Protein AF-A0A060CE77-F1 (afdb_monomer_lite)

pLDDT: mean 77.73, std 11.64, range [38.22, 91.81]

Structure (mmCIF, N/CA/C/O backbone):
data_AF-A0A060CE77-F1
#
_entry.id   AF-A0A060CE77-F1
#
loop_
_atom_site.group_PDB
_atom_site.id
_atom_site.type_symbol
_atom_site.label_atom_id
_atom_site.label_alt_id
_atom_site.label_comp_id
_atom_site.label_asym_id
_atom_site.label_entity_id
_atom_site.label_seq_id
_atom_site.pdbx_PDB_ins_code
_atom_site.Cartn_x
_atom_site.Cartn_y
_atom_site.Cartn_z
_atom_site.occupancy
_atom_site.B_iso_or_equiv
_atom_site.auth_seq_id
_atom_site.auth_comp_id
_atom_site.auth_asym_id
_atom_site.auth_atom_id
_atom_site.pdbx_PDB_model_num
ATOM 1 N N . MET A 1 1 ? 3.633 11.005 -16.919 1.00 38.22 1 MET A N 1
ATOM 2 C CA . MET A 1 1 ? 2.401 10.719 -16.149 1.00 38.22 1 MET A CA 1
ATOM 3 C C . MET A 1 1 ? 2.821 10.516 -14.702 1.00 38.22 1 MET A C 1
ATOM 5 O O . MET A 1 1 ? 3.851 9.899 -14.487 1.00 38.22 1 MET A O 1
ATOM 9 N N . SER A 1 2 ? 2.144 11.118 -13.724 1.00 45.53 2 SER A N 1
ATOM 10 C CA . SER A 1 2 ? 2.529 10.958 -12.313 1.00 45.53 2 SER A CA 1
ATOM 11 C C . SER A 1 2 ? 2.105 9.565 -11.847 1.00 45.53 2 SER A C 1
ATOM 13 O O . SER A 1 2 ? 0.919 9.248 -11.853 1.00 45.53 2 SER A O 1
ATOM 15 N N . HIS A 1 3 ? 3.081 8.726 -11.521 1.00 50.91 3 HIS A N 1
ATOM 16 C CA . HIS A 1 3 ? 2.869 7.372 -11.021 1.00 50.91 3 HIS A CA 1
ATOM 17 C C . HIS A 1 3 ? 2.593 7.405 -9.508 1.00 50.91 3 HIS A C 1
ATOM 19 O O . HIS A 1 3 ? 3.126 8.261 -8.798 1.00 50.91 3 HIS A O 1
ATOM 25 N N . THR A 1 4 ? 1.749 6.499 -9.003 1.00 58.28 4 THR A N 1
ATOM 26 C CA . THR A 1 4 ? 1.329 6.483 -7.587 1.00 58.28 4 THR A CA 1
ATOM 27 C C . THR A 1 4 ? 2.489 6.211 -6.634 1.00 58.28 4 THR A C 1
ATOM 29 O O . THR A 1 4 ? 2.518 6.783 -5.549 1.00 58.28 4 THR A O 1
ATOM 32 N N . SER A 1 5 ? 3.473 5.421 -7.064 1.00 56.69 5 SER A N 1
ATOM 33 C CA . SER A 1 5 ? 4.681 5.072 -6.308 1.00 56.69 5 SER A CA 1
ATOM 34 C C . SER A 1 5 ? 5.549 6.300 -6.008 1.00 56.69 5 SER A C 1
ATOM 36 O O . SER A 1 5 ? 6.031 6.460 -4.895 1.00 56.69 5 SER A O 1
ATOM 38 N N . ASN A 1 6 ? 5.691 7.206 -6.981 1.00 57.97 6 ASN A N 1
ATOM 39 C CA . ASN A 1 6 ? 6.481 8.436 -6.850 1.00 57.97 6 ASN A CA 1
ATOM 40 C C . ASN A 1 6 ? 5.697 9.626 -6.269 1.00 57.97 6 ASN A C 1
ATOM 42 O O . ASN A 1 6 ? 6.286 10.630 -5.870 1.00 57.97 6 ASN A O 1
ATOM 46 N N . ALA A 1 7 ? 4.364 9.555 -6.262 1.00 60.25 7 ALA A N 1
ATOM 47 C CA . ALA A 1 7 ? 3.501 10.618 -5.746 1.00 60.25 7 ALA A CA 1
ATOM 48 C C . ALA A 1 7 ? 3.152 10.451 -4.258 1.00 60.25 7 ALA A C 1
ATOM 50 O O . ALA A 1 7 ? 2.667 11.412 -3.649 1.00 60.25 7 ALA A O 1
ATOM 51 N N . ASN A 1 8 ? 3.369 9.258 -3.692 1.00 63.56 8 ASN A N 1
ATOM 52 C CA . ASN A 1 8 ? 3.079 8.963 -2.295 1.00 63.56 8 ASN A CA 1
ATOM 53 C C . ASN A 1 8 ? 4.327 9.193 -1.434 1.00 63.56 8 ASN A C 1
ATOM 55 O O . ASN A 1 8 ? 5.397 8.651 -1.696 1.00 63.56 8 ASN A O 1
ATOM 59 N N . THR A 1 9 ? 4.195 10.018 -0.403 1.00 72.25 9 THR A N 1
ATOM 60 C CA . THR A 1 9 ? 5.242 10.258 0.594 1.00 72.25 9 THR A CA 1
ATOM 61 C C . THR A 1 9 ? 4.850 9.558 1.889 1.00 72.25 9 THR A C 1
ATOM 63 O O . THR A 1 9 ? 3.668 9.365 2.164 1.00 72.25 9 THR A O 1
ATOM 66 N N . ILE A 1 10 ? 5.829 9.224 2.735 1.00 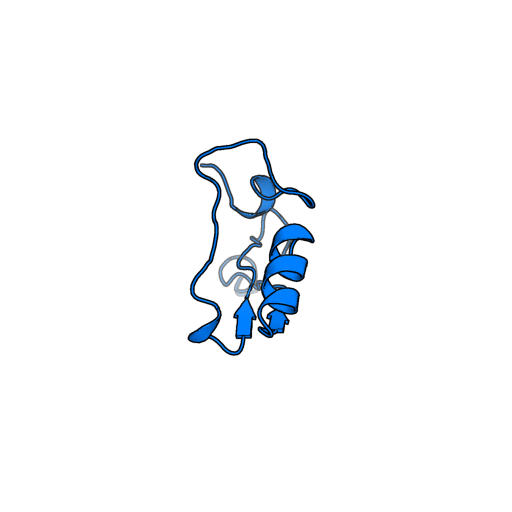71.12 10 ILE A N 1
ATOM 67 C CA . ILE A 1 10 ? 5.582 8.503 3.998 1.00 71.12 10 ILE A CA 1
ATOM 68 C C . ILE A 1 10 ? 4.521 9.211 4.868 1.00 71.12 10 ILE A C 1
ATOM 70 O O . ILE A 1 10 ? 3.710 8.545 5.508 1.00 71.12 10 ILE A O 1
ATOM 74 N N . ILE A 1 11 ? 4.519 10.549 4.891 1.00 76.81 11 ILE A N 1
ATOM 75 C CA . ILE A 1 11 ? 3.673 11.376 5.775 1.00 76.81 11 ILE A CA 1
ATOM 76 C C . ILE A 1 11 ? 2.530 12.074 5.002 1.00 76.81 11 ILE A C 1
ATOM 78 O O . ILE A 1 11 ? 1.639 12.666 5.601 1.00 76.81 11 ILE A O 1
ATOM 82 N N . GLY A 1 12 ? 2.482 11.952 3.675 1.00 71.62 12 GLY A N 1
ATOM 83 C CA . GLY A 1 12 ? 1.583 12.737 2.825 1.00 71.62 12 GLY A CA 1
ATOM 84 C C . GLY A 1 12 ? 2.206 14.053 2.346 1.00 71.62 12 GLY A C 1
ATOM 85 O O . GLY A 1 12 ? 3.346 14.393 2.676 1.00 71.62 12 GLY A O 1
ATOM 86 N N . ASN A 1 13 ? 1.483 14.751 1.476 1.00 72.88 13 ASN A N 1
ATOM 87 C CA . ASN A 1 13 ? 1.907 15.999 0.849 1.00 72.88 13 ASN A CA 1
ATOM 88 C C . ASN A 1 13 ? 0.917 17.123 1.184 1.00 72.88 13 ASN A C 1
ATOM 90 O O . ASN A 1 13 ? -0.260 16.857 1.424 1.00 72.88 13 ASN A O 1
ATOM 94 N N . ASP A 1 14 ? 1.374 18.377 1.140 1.00 78.12 14 ASP A N 1
ATOM 95 C CA . ASP A 1 14 ? 0.527 19.569 1.322 1.00 78.12 14 ASP A CA 1
ATOM 96 C C . ASP A 1 14 ? -0.310 19.856 0.064 1.00 78.12 14 ASP A C 1
ATOM 98 O O . ASP A 1 14 ? -0.284 20.941 -0.518 1.00 78.12 14 ASP A O 1
ATOM 102 N N . ARG A 1 15 ? -1.034 18.844 -0.423 1.00 73.44 15 ARG A N 1
ATOM 103 C CA . ARG A 1 15 ? -1.959 18.973 -1.549 1.00 73.44 15 ARG A CA 1
ATOM 104 C C . ARG A 1 15 ? -3.384 18.811 -1.056 1.00 73.44 15 ARG A C 1
ATOM 106 O O . ARG A 1 15 ? -3.751 17.770 -0.520 1.00 73.44 15 ARG A O 1
ATOM 113 N N . THR A 1 1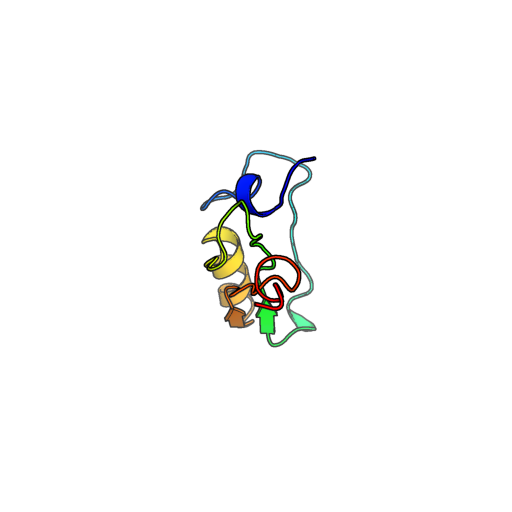6 ? -4.214 19.809 -1.348 1.00 72.31 16 THR A N 1
ATOM 114 C CA . THR A 1 16 ? -5.654 19.799 -1.044 1.00 72.31 16 THR A CA 1
ATOM 115 C C . THR A 1 16 ? -6.375 18.600 -1.671 1.00 72.31 16 THR A C 1
ATOM 117 O O . THR A 1 16 ? -7.311 18.066 -1.087 1.00 72.31 16 THR A O 1
ATOM 120 N N . TYR A 1 17 ? -5.908 18.134 -2.835 1.00 72.12 17 TYR A N 1
ATOM 121 C CA . TYR A 1 17 ? -6.472 16.995 -3.565 1.00 72.12 17 TYR A CA 1
ATOM 122 C C . TYR A 1 17 ? -5.576 15.755 -3.477 1.00 72.12 17 TYR A C 1
ATOM 124 O O . TYR A 1 17 ? -5.080 15.252 -4.486 1.00 72.12 17 TYR A O 1
ATOM 132 N N . SER A 1 18 ? -5.349 15.270 -2.257 1.00 73.75 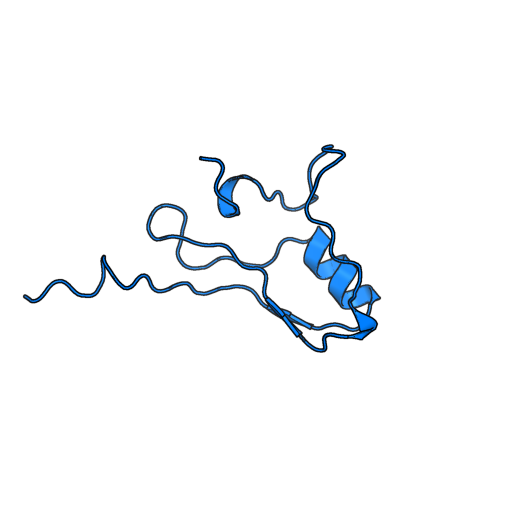18 SER A N 1
ATOM 133 C CA . SER A 1 18 ? -4.669 13.995 -2.025 1.00 73.75 18 SER A CA 1
ATOM 134 C C . SER A 1 18 ? -5.673 12.852 -1.865 1.00 73.75 18 SER A C 1
ATOM 136 O O . SER A 1 18 ? -6.798 13.052 -1.395 1.00 73.75 18 SER A O 1
ATOM 138 N N . ARG A 1 19 ? -5.278 11.636 -2.259 1.00 72.00 19 ARG A N 1
ATOM 139 C CA . ARG A 1 19 ? -6.123 10.443 -2.123 1.00 72.00 19 ARG A CA 1
ATOM 140 C C . ARG A 1 19 ? -6.408 10.200 -0.643 1.00 72.00 19 ARG A C 1
ATOM 142 O O . ARG A 1 19 ? -5.538 9.774 0.106 1.00 72.00 19 ARG A O 1
ATOM 149 N N . THR A 1 20 ? -7.643 10.468 -0.238 1.00 73.19 20 THR A N 1
ATOM 150 C CA . THR A 1 20 ? -8.125 10.202 1.116 1.00 73.19 20 THR A CA 1
ATOM 151 C C . THR A 1 20 ? -9.272 9.216 1.027 1.00 73.19 20 THR A C 1
ATOM 153 O O . THR A 1 2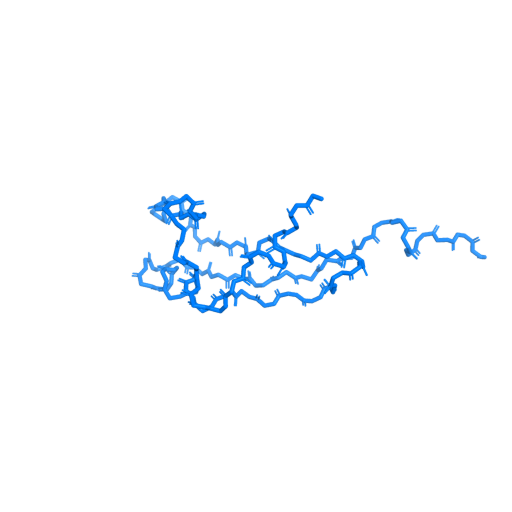0 ? -10.284 9.486 0.385 1.00 73.19 20 THR A O 1
ATOM 156 N N . PHE A 1 21 ? -9.101 8.060 1.655 1.00 78.31 21 PHE A N 1
ATOM 157 C CA . PHE A 1 21 ? -10.166 7.089 1.827 1.00 78.31 21 PHE A CA 1
ATOM 158 C C . PHE A 1 21 ? -10.861 7.356 3.163 1.00 78.31 21 PHE A C 1
ATOM 160 O O . PHE A 1 21 ? -10.171 7.567 4.156 1.00 78.31 21 PHE A O 1
ATOM 167 N N . ASN A 1 22 ? -12.196 7.383 3.173 1.00 83.31 22 ASN A N 1
ATOM 168 C CA . ASN A 1 22 ? -13.007 7.625 4.377 1.00 83.31 22 ASN A CA 1
ATOM 169 C C . ASN A 1 22 ? -14.042 6.517 4.640 1.00 83.31 22 ASN A C 1
ATOM 171 O O . ASN A 1 22 ? -14.641 6.488 5.707 1.00 83.31 22 ASN A O 1
ATOM 175 N N . ASN A 1 23 ? -14.236 5.590 3.697 1.00 87.12 23 ASN A N 1
ATOM 176 C CA . ASN A 1 23 ? -15.283 4.567 3.752 1.00 87.12 23 ASN A CA 1
ATOM 177 C C . ASN A 1 23 ? -14.778 3.249 4.367 1.00 87.12 23 ASN A C 1
ATOM 179 O O . ASN A 1 23 ? -15.029 2.159 3.844 1.00 87.12 23 ASN A O 1
ATOM 183 N N . TYR A 1 24 ? -14.031 3.358 5.469 1.00 85.19 24 TYR A N 1
ATOM 184 C CA . TYR A 1 24 ? -13.436 2.216 6.174 1.00 85.19 24 TYR A CA 1
ATOM 185 C C . TYR A 1 24 ? -14.491 1.285 6.774 1.00 85.19 24 TYR A C 1
ATOM 187 O O . TYR A 1 24 ? -14.298 0.078 6.789 1.00 85.19 24 TYR A O 1
ATOM 195 N N . GLN A 1 25 ? -15.654 1.815 7.155 1.00 85.31 25 GLN A N 1
ATOM 196 C CA . GLN A 1 25 ? -16.773 1.046 7.708 1.00 85.31 25 GLN A CA 1
ATOM 197 C C . GLN A 1 25 ? -17.327 -0.040 6.773 1.00 85.31 25 GLN A C 1
ATOM 199 O O . GLN A 1 25 ? -18.078 -0.900 7.221 1.00 85.31 25 GLN A O 1
ATOM 204 N N . TYR A 1 26 ? -17.004 0.016 5.478 1.00 88.81 26 TYR A N 1
ATOM 205 C CA . TYR A 1 26 ? -17.473 -0.952 4.484 1.00 88.81 26 TYR A CA 1
ATOM 206 C C . TYR A 1 26 ? -16.378 -1.915 4.016 1.00 88.81 26 TYR A C 1
ATOM 208 O O . TYR A 1 26 ? -16.638 -2.720 3.127 1.00 88.81 26 TYR A O 1
ATOM 216 N N . ASN A 1 27 ? -15.154 -1.805 4.543 1.00 83.94 27 ASN A N 1
ATOM 217 C CA . ASN A 1 27 ? -14.015 -2.588 4.071 1.00 83.94 27 ASN A CA 1
ATOM 218 C C . ASN A 1 27 ? -13.227 -3.172 5.244 1.00 83.94 27 ASN A C 1
ATOM 220 O O . ASN A 1 27 ? -12.664 -2.440 6.058 1.00 83.94 27 ASN A O 1
ATOM 224 N N . ASP A 1 28 ? -13.109 -4.498 5.268 1.00 83.88 28 ASP A N 1
ATOM 225 C CA . ASP A 1 28 ? -12.307 -5.208 6.269 1.00 83.88 28 ASP A CA 1
ATOM 226 C C . ASP A 1 28 ? -10.799 -5.101 5.987 1.00 83.88 28 ASP A C 1
ATOM 228 O O . ASP A 1 28 ? -9.971 -5.108 6.904 1.00 83.88 28 ASP A O 1
ATOM 232 N N . ILE A 1 29 ? -10.431 -5.005 4.703 1.00 86.75 29 ILE A N 1
ATOM 233 C CA . ILE A 1 29 ? -9.043 -4.994 4.233 1.00 86.75 29 ILE A CA 1
ATOM 234 C C . ILE A 1 29 ? -8.868 -3.937 3.140 1.00 86.75 29 ILE A C 1
ATOM 236 O O . ILE A 1 29 ? -9.639 -3.874 2.185 1.00 86.75 29 ILE A O 1
ATOM 240 N N . MET A 1 30 ? -7.808 -3.142 3.259 1.00 87.94 30 MET A N 1
ATOM 241 C CA . MET A 1 30 ? -7.347 -2.184 2.261 1.00 87.94 30 MET A CA 1
ATOM 242 C C . MET A 1 30 ? -5.996 -2.635 1.692 1.00 87.94 30 MET A C 1
ATOM 244 O O . MET A 1 30 ? -5.123 -3.096 2.425 1.00 87.94 30 MET A O 1
ATOM 248 N N . VAL A 1 31 ? -5.795 -2.481 0.384 1.00 86.81 31 VAL A N 1
ATOM 249 C CA . VAL A 1 31 ? -4.506 -2.741 -0.274 1.00 86.81 31 VAL A CA 1
ATOM 250 C C . VAL A 1 31 ? -3.943 -1.416 -0.768 1.00 86.81 31 VAL A C 1
ATOM 252 O O . VAL A 1 31 ? -4.599 -0.716 -1.543 1.00 86.81 31 VAL A O 1
ATOM 255 N N . SER A 1 32 ? -2.733 -1.064 -0.328 1.00 85.19 32 SER A N 1
ATOM 256 C CA . SER A 1 32 ? -2.032 0.116 -0.837 1.00 85.19 32 SER A CA 1
ATOM 257 C C . SER A 1 32 ? -1.497 -0.200 -2.234 1.00 85.19 32 SER A C 1
ATOM 259 O O . SER A 1 32 ? -0.458 -0.838 -2.407 1.00 85.19 32 SER A O 1
ATOM 261 N N . TRP A 1 33 ? -2.277 0.169 -3.252 1.00 85.06 33 TRP A N 1
ATOM 262 C CA . TRP A 1 33 ? -1.960 -0.148 -4.641 1.00 85.06 33 TRP A CA 1
ATOM 263 C C . TRP A 1 33 ? -0.899 0.796 -5.210 1.00 85.06 33 TRP A C 1
ATOM 265 O O . TRP A 1 33 ? -1.169 1.947 -5.577 1.00 85.06 33 TRP A O 1
ATOM 275 N N . ALA A 1 34 ? 0.309 0.269 -5.335 1.00 79.50 34 ALA A N 1
ATOM 276 C CA . ALA A 1 34 ? 1.439 0.893 -6.002 1.00 79.50 34 ALA A CA 1
ATOM 277 C C . ALA A 1 34 ? 2.408 -0.191 -6.500 1.00 79.50 34 ALA A C 1
ATOM 279 O O . ALA A 1 34 ? 2.226 -1.375 -6.206 1.00 79.50 34 ALA A O 1
ATOM 280 N N . GLY A 1 35 ? 3.423 0.220 -7.258 1.00 74.56 35 GLY A N 1
ATOM 281 C CA . GLY A 1 35 ? 4.435 -0.678 -7.808 1.00 74.56 35 GLY A CA 1
ATOM 282 C C . GLY A 1 35 ? 4.301 -0.868 -9.313 1.00 74.56 35 GLY A C 1
ATOM 283 O O . GLY A 1 35 ? 3.208 -0.959 -9.871 1.00 74.56 35 GLY A O 1
ATOM 284 N N . SER A 1 36 ? 5.452 -0.892 -9.971 1.00 78.81 36 SER A N 1
ATOM 285 C CA . SER A 1 36 ? 5.598 -1.121 -11.405 1.00 78.81 36 SER A CA 1
ATOM 286 C C . SER A 1 36 ? 6.997 -1.670 -11.680 1.00 78.81 36 SER A C 1
ATOM 288 O O . SER A 1 36 ? 7.902 -1.502 -10.858 1.00 78.81 36 SER A O 1
ATOM 290 N N . ALA A 1 37 ? 7.205 -2.295 -12.842 1.00 74.69 37 ALA A N 1
ATOM 291 C CA . ALA A 1 37 ? 8.514 -2.836 -13.221 1.00 74.69 37 ALA A CA 1
ATOM 292 C C . ALA A 1 37 ? 9.644 -1.783 -13.166 1.00 74.69 37 ALA A C 1
ATOM 294 O O . ALA A 1 37 ? 10.784 -2.124 -12.867 1.00 74.69 37 ALA A O 1
ATOM 295 N N . SER A 1 38 ? 9.329 -0.505 -13.403 1.00 74.50 38 SER A N 1
ATOM 296 C CA . SER A 1 38 ? 10.288 0.607 -13.392 1.00 74.50 38 SER A CA 1
ATOM 297 C C . SER A 1 38 ? 10.469 1.299 -12.035 1.00 74.50 38 SER A C 1
ATOM 299 O O . SER A 1 38 ? 11.442 2.025 -11.863 1.00 74.50 38 SER A O 1
ATOM 301 N N . GLU A 1 39 ? 9.540 1.133 -11.089 1.00 72.31 39 GLU A N 1
ATOM 302 C CA . GLU A 1 39 ? 9.563 1.839 -9.791 1.00 72.31 39 GLU A CA 1
ATOM 303 C C . GLU A 1 39 ? 9.877 0.920 -8.608 1.00 72.31 39 GLU A C 1
ATOM 305 O O . GLU A 1 39 ? 10.275 1.394 -7.547 1.00 72.31 39 GLU A O 1
ATOM 310 N N . GLY A 1 40 ? 9.705 -0.388 -8.791 1.00 78.38 40 GLY A N 1
ATOM 311 C CA . GLY A 1 40 ? 9.877 -1.392 -7.752 1.00 78.38 40 GLY A CA 1
ATOM 312 C C . GLY A 1 40 ? 8.639 -2.270 -7.623 1.00 78.38 40 GLY A C 1
ATOM 313 O O . GLY A 1 40 ? 7.503 -1.794 -7.620 1.00 78.38 40 GLY A O 1
ATOM 314 N N . ILE A 1 41 ? 8.880 -3.574 -7.517 1.00 82.44 41 ILE A N 1
ATOM 315 C CA . ILE A 1 41 ? 7.830 -4.593 -7.433 1.00 82.44 41 ILE A CA 1
ATOM 316 C C . ILE A 1 41 ? 7.350 -4.841 -6.002 1.00 82.44 41 ILE A C 1
ATOM 318 O O . ILE A 1 41 ? 6.283 -5.406 -5.829 1.00 82.44 41 ILE A O 1
ATOM 322 N N . ILE A 1 42 ? 8.101 -4.428 -4.977 1.00 84.06 42 ILE A N 1
ATOM 323 C CA . ILE A 1 42 ? 7.706 -4.542 -3.567 1.00 84.06 42 ILE A CA 1
ATOM 324 C C . ILE A 1 42 ? 7.423 -3.137 -3.056 1.00 84.06 42 ILE A C 1
ATOM 326 O O . ILE A 1 42 ? 8.337 -2.315 -2.986 1.00 84.06 42 ILE A O 1
ATOM 330 N N . VAL A 1 43 ? 6.174 -2.870 -2.682 1.00 84.62 43 VAL A N 1
ATOM 331 C CA . VAL A 1 43 ? 5.760 -1.561 -2.178 1.00 84.62 43 VAL A CA 1
ATOM 332 C C . VAL A 1 43 ? 5.060 -1.705 -0.828 1.00 84.62 43 VAL A C 1
ATOM 334 O O . VAL A 1 43 ? 3.937 -2.216 -0.768 1.00 84.62 43 VAL A O 1
ATOM 337 N N . PRO A 1 44 ? 5.701 -1.276 0.276 1.00 86.06 44 PRO A N 1
ATOM 338 C CA . PRO A 1 44 ? 5.036 -1.207 1.569 1.00 86.06 44 PRO A CA 1
ATOM 339 C C . PRO A 1 44 ? 4.004 -0.063 1.590 1.00 86.06 44 PRO A C 1
ATOM 341 O O . PRO A 1 44 ? 4.166 0.924 0.869 1.00 86.06 44 PRO A O 1
ATOM 344 N N . PRO A 1 45 ? 2.956 -0.160 2.428 1.00 85.62 45 PRO A N 1
ATOM 345 C CA . PRO A 1 45 ? 1.987 0.918 2.584 1.00 85.62 45 PRO A CA 1
ATOM 346 C C . PRO A 1 45 ? 2.632 2.138 3.261 1.00 85.62 45 PRO A C 1
ATOM 348 O O . PRO A 1 45 ? 3.535 2.007 4.092 1.00 85.62 45 PRO A O 1
ATOM 351 N N . ALA A 1 46 ? 2.155 3.340 2.932 1.00 84.81 46 ALA A N 1
ATOM 352 C CA . ALA A 1 46 ? 2.627 4.574 3.561 1.00 84.81 46 ALA A CA 1
ATOM 353 C C . ALA A 1 46 ? 2.136 4.697 5.021 1.00 84.81 46 ALA A C 1
ATOM 355 O O . ALA A 1 46 ? 1.089 4.153 5.395 1.00 84.81 46 ALA A O 1
ATOM 356 N N . LYS A 1 47 ? 2.881 5.427 5.869 1.00 85.38 47 LYS A N 1
ATOM 357 C CA . LYS A 1 47 ? 2.565 5.569 7.306 1.00 85.38 47 LYS A CA 1
ATOM 358 C C . LYS A 1 47 ? 1.195 6.220 7.513 1.00 85.38 47 LYS A C 1
ATOM 360 O O . LYS A 1 47 ? 0.412 5.732 8.318 1.00 85.38 47 LYS A O 1
ATOM 365 N N . ASN A 1 48 ? 0.905 7.295 6.787 1.00 84.12 48 ASN A N 1
ATOM 366 C CA . ASN A 1 48 ? -0.363 8.028 6.868 1.00 84.12 48 ASN A CA 1
ATOM 367 C C . ASN A 1 48 ? -1.597 7.164 6.526 1.00 84.12 48 ASN A C 1
ATOM 369 O O . ASN A 1 48 ? -2.620 7.265 7.199 1.00 84.12 48 ASN A O 1
ATOM 373 N N . GLU A 1 49 ? -1.507 6.314 5.503 1.00 85.25 49 GLU A N 1
ATOM 374 C CA . GLU A 1 49 ? -2.562 5.364 5.128 1.00 85.25 49 GLU A CA 1
ATOM 375 C C . GLU A 1 49 ? -2.712 4.276 6.195 1.00 85.25 49 GLU A C 1
ATOM 377 O O . GLU A 1 49 ? -3.827 3.945 6.595 1.00 85.25 49 GLU A O 1
ATOM 382 N N . THR A 1 50 ? -1.585 3.778 6.707 1.00 87.94 50 THR A N 1
ATOM 383 C CA . THR A 1 50 ? -1.555 2.745 7.749 1.00 87.94 50 THR A CA 1
ATOM 384 C C . THR A 1 50 ? -2.184 3.225 9.051 1.00 87.94 50 THR A C 1
ATOM 386 O O . THR A 1 50 ? -2.993 2.522 9.649 1.00 87.94 50 THR A O 1
ATOM 389 N N . GLU A 1 51 ? -1.855 4.442 9.475 1.00 87.44 51 GLU A N 1
ATOM 390 C CA . GLU A 1 51 ? -2.394 5.045 10.691 1.00 87.44 51 GLU A CA 1
ATOM 391 C C . GLU A 1 51 ? -3.912 5.239 10.597 1.00 87.44 51 GLU A C 1
ATOM 393 O O . GLU A 1 51 ? -4.637 4.838 11.506 1.00 87.44 51 GLU A O 1
ATOM 398 N N . LYS A 1 52 ? -4.413 5.758 9.467 1.00 87.19 52 LYS A N 1
ATOM 399 C CA . LYS A 1 52 ? -5.859 5.915 9.243 1.00 87.19 52 LYS A CA 1
ATOM 400 C C . LYS A 1 52 ? -6.590 4.575 9.202 1.00 87.19 52 LYS A C 1
ATOM 402 O O . LYS A 1 52 ? -7.638 4.444 9.823 1.00 87.19 52 LYS A O 1
ATOM 407 N N . ALA A 1 53 ? -6.039 3.573 8.518 1.00 87.56 53 ALA A N 1
ATOM 408 C CA . ALA A 1 53 ? -6.645 2.246 8.472 1.00 87.56 53 ALA A CA 1
ATOM 409 C C . ALA A 1 53 ? -6.733 1.618 9.875 1.00 87.56 53 ALA A C 1
ATOM 411 O O . ALA A 1 53 ? -7.799 1.151 10.270 1.00 87.56 53 ALA A O 1
ATOM 412 N N . HIS A 1 54 ? -5.651 1.683 10.660 1.00 91.31 54 HIS A N 1
ATOM 413 C CA . HIS A 1 54 ? -5.610 1.114 12.008 1.00 91.31 54 HIS A CA 1
ATOM 414 C C . HIS A 1 54 ? -6.544 1.819 12.997 1.00 91.31 54 HIS A C 1
ATOM 416 O O . HIS A 1 54 ? -7.203 1.138 13.779 1.00 91.31 54 HIS A O 1
ATOM 422 N N . ILE A 1 55 ? -6.643 3.154 12.953 1.00 91.81 55 ILE A N 1
ATOM 423 C CA . ILE A 1 55 ? -7.594 3.909 13.790 1.00 91.81 55 ILE A CA 1
ATOM 424 C C . ILE A 1 55 ? -9.036 3.498 13.471 1.00 91.81 55 ILE A C 1
ATOM 426 O O . ILE A 1 55 ? -9.867 3.386 14.369 1.00 91.81 55 ILE A O 1
ATOM 430 N N . ASN A 1 56 ? -9.322 3.229 12.199 1.00 88.56 56 ASN A N 1
ATOM 431 C CA . ASN A 1 56 ? -10.646 2.837 11.739 1.00 88.56 56 ASN A CA 1
ATOM 432 C C . ASN A 1 56 ? -10.913 1.321 11.838 1.00 88.56 56 ASN A C 1
ATOM 434 O O . ASN A 1 56 ? -11.992 0.875 11.458 1.00 88.56 56 ASN A O 1
ATOM 438 N N . GLY A 1 57 ? -9.966 0.531 12.361 1.00 89.50 57 GLY A N 1
ATOM 439 C CA . GLY A 1 57 ? -10.108 -0.917 12.551 1.00 89.50 57 GLY A CA 1
ATOM 440 C C . GLY A 1 57 ? -9.943 -1.760 11.280 1.00 89.50 57 GLY A C 1
ATOM 441 O O . GLY A 1 57 ? -10.149 -2.972 11.322 1.00 89.50 57 GLY A O 1
ATOM 442 N N . THR A 1 58 ? -9.545 -1.151 10.162 1.00 89.69 58 THR A N 1
ATOM 443 C CA . THR A 1 58 ? -9.308 -1.829 8.882 1.00 89.69 58 THR A CA 1
ATOM 444 C C . THR A 1 58 ? -7.857 -2.305 8.796 1.00 89.69 58 THR A C 1
ATOM 446 O O . THR A 1 58 ? -6.920 -1.583 9.142 1.00 89.69 58 THR A O 1
ATOM 449 N N . LYS A 1 59 ? -7.636 -3.520 8.285 1.00 91.00 59 LYS A N 1
ATOM 450 C CA . LYS A 1 59 ? -6.278 -4.020 8.015 1.00 91.00 59 LYS A CA 1
ATOM 451 C C . LYS A 1 59 ? -5.758 -3.431 6.708 1.00 91.00 59 LYS A C 1
ATOM 453 O O . LYS A 1 59 ? -6.497 -3.394 5.729 1.00 91.00 59 LYS A O 1
ATOM 458 N N . ILE A 1 60 ? -4.488 -3.033 6.657 1.00 91.06 60 ILE A N 1
ATOM 459 C CA . ILE A 1 60 ? -3.845 -2.566 5.422 1.00 91.06 60 ILE A CA 1
ATOM 460 C C . ILE A 1 60 ? -2.716 -3.505 4.992 1.00 91.06 60 ILE A C 1
ATOM 462 O O . ILE A 1 60 ? -1.954 -3.994 5.826 1.00 91.06 60 ILE A O 1
ATOM 466 N N . LEU A 1 61 ? -2.605 -3.757 3.688 1.00 91.12 61 LEU A N 1
ATOM 467 C CA . LEU A 1 61 ? -1.559 -4.585 3.089 1.00 91.12 61 LEU A CA 1
ATOM 468 C C . LEU A 1 61 ? -0.727 -3.775 2.089 1.00 91.12 61 LEU A C 1
ATOM 470 O O . LEU A 1 61 ? -1.254 -2.923 1.368 1.00 91.12 61 LEU A O 1
ATOM 474 N N . GLY A 1 62 ? 0.573 -4.071 2.036 1.00 87.75 62 GLY A N 1
ATOM 475 C CA . GLY A 1 62 ? 1.449 -3.648 0.942 1.00 87.75 62 GLY A CA 1
ATOM 476 C C . GLY A 1 62 ? 1.242 -4.499 -0.309 1.00 87.75 62 GLY A C 1
ATOM 477 O O . GLY A 1 62 ? 0.557 -5.522 -0.266 1.00 87.75 62 GLY A O 1
ATOM 478 N N . ASN A 1 63 ? 1.854 -4.089 -1.415 1.00 89.31 63 ASN A N 1
ATOM 479 C CA . ASN A 1 63 ? 1.712 -4.759 -2.700 1.00 89.31 63 ASN A CA 1
ATOM 480 C C . ASN A 1 63 ? 3.029 -5.396 -3.156 1.00 89.31 63 ASN A C 1
ATOM 482 O O . ASN A 1 63 ? 4.091 -4.778 -3.066 1.00 89.31 63 ASN A O 1
ATOM 486 N N . ILE A 1 64 ? 2.942 -6.617 -3.688 1.00 87.62 64 ILE A N 1
ATOM 487 C CA . ILE A 1 64 ? 4.014 -7.242 -4.466 1.00 87.62 64 ILE A CA 1
ATOM 488 C C . ILE A 1 64 ? 3.485 -7.410 -5.887 1.00 87.62 64 ILE A C 1
ATOM 490 O O . ILE A 1 64 ? 2.642 -8.267 -6.145 1.00 87.62 64 ILE A O 1
ATOM 494 N N . PHE A 1 65 ? 3.953 -6.567 -6.802 1.00 86.00 65 PHE A N 1
ATOM 495 C CA . PHE A 1 65 ? 3.453 -6.496 -8.166 1.00 86.00 65 PHE A CA 1
ATOM 496 C C . PHE A 1 65 ? 4.387 -7.213 -9.139 1.00 86.00 65 PHE A C 1
ATOM 498 O O . PHE A 1 65 ? 5.457 -6.711 -9.480 1.00 86.00 65 PHE A O 1
ATOM 505 N N . LEU A 1 66 ? 3.959 -8.382 -9.611 1.00 84.75 66 LEU A N 1
ATOM 506 C CA . LEU A 1 66 ? 4.618 -9.096 -10.698 1.00 84.75 66 LEU A CA 1
ATOM 507 C C . LEU A 1 66 ? 3.970 -8.688 -12.019 1.00 84.75 66 LEU A C 1
ATOM 509 O O . LEU A 1 66 ? 2.797 -8.958 -12.272 1.00 84.75 66 LEU A O 1
ATOM 513 N N . ASP A 1 67 ? 4.748 -8.001 -12.841 1.00 79.19 67 ASP A N 1
ATOM 514 C CA . 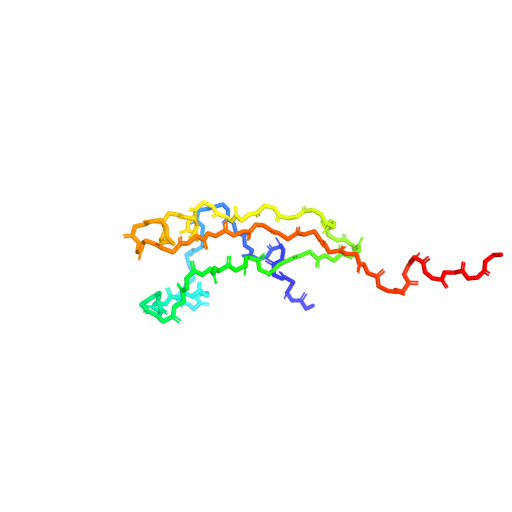ASP A 1 67 ? 4.343 -7.550 -14.162 1.00 79.19 67 ASP A CA 1
ATOM 515 C C . ASP A 1 67 ? 4.310 -8.735 -15.152 1.00 79.19 67 ASP A C 1
ATOM 517 O O . ASP A 1 67 ? 5.141 -9.645 -15.100 1.00 79.19 67 ASP A O 1
ATOM 521 N N . GLY A 1 68 ? 3.322 -8.731 -16.052 1.00 72.88 68 GLY A N 1
ATOM 522 C CA . GLY A 1 68 ? 3.129 -9.801 -17.036 1.00 72.88 68 GLY A CA 1
ATOM 523 C C . GLY A 1 68 ? 3.952 -9.665 -18.322 1.00 72.88 68 GLY A C 1
ATOM 524 O O . GLY A 1 68 ? 3.949 -10.577 -19.136 1.00 72.88 68 GLY A O 1
ATOM 525 N N . TYR A 1 69 ? 4.639 -8.548 -18.547 1.00 71.94 69 TYR A N 1
ATOM 526 C CA . TYR A 1 69 ? 5.348 -8.252 -19.794 1.00 71.94 69 TYR A CA 1
ATOM 527 C C . TYR A 1 69 ? 6.840 -8.611 -19.725 1.00 71.94 69 TYR A C 1
ATOM 529 O O . TYR A 1 69 ? 7.382 -9.240 -20.629 1.00 71.94 69 TYR A O 1
ATOM 537 N N . HIS A 1 70 ? 7.508 -8.257 -18.632 1.00 69.94 70 HIS A N 1
ATOM 538 C CA . HIS A 1 70 ? 8.947 -8.422 -18.445 1.00 69.94 70 HIS A CA 1
ATOM 539 C C . HIS A 1 70 ? 9.332 -9.840 -17.989 1.00 69.94 70 HIS A C 1
ATOM 541 O O . HIS A 1 70 ? 10.489 -10.230 -18.128 1.00 69.94 70 HIS A O 1
ATOM 547 N N . GLY A 1 71 ? 8.377 -10.623 -17.472 1.00 65.31 71 GLY A N 1
ATOM 548 C CA . GLY A 1 71 ? 8.592 -12.006 -17.026 1.00 65.31 71 GLY A CA 1
ATOM 549 C C . GLY A 1 71 ? 8.272 -13.095 -18.060 1.00 65.31 71 GLY A C 1
ATOM 550 O O . GLY A 1 71 ? 8.732 -14.220 -17.902 1.00 65.31 71 GLY A O 1
ATOM 551 N N . LEU A 1 72 ? 7.512 -12.784 -19.119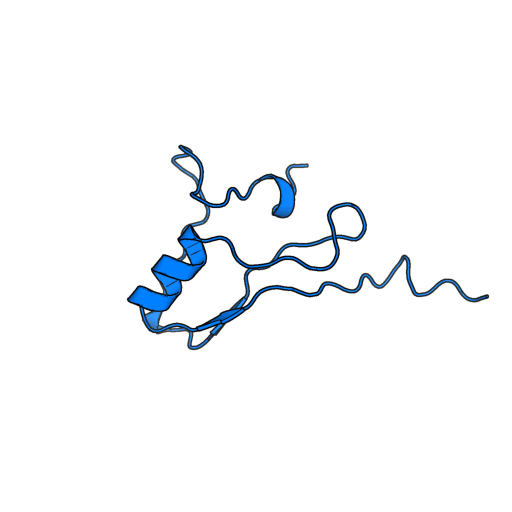 1.00 67.75 72 LEU A N 1
ATOM 552 C CA . LEU A 1 72 ? 7.011 -13.763 -20.103 1.00 67.75 72 LEU A CA 1
ATOM 553 C C . LEU A 1 72 ? 7.809 -13.772 -21.418 1.00 67.75 72 LEU A C 1
ATOM 555 O O . LEU A 1 72 ? 7.260 -14.043 -22.488 1.00 67.75 72 LEU A O 1
ATOM 559 N N . THR A 1 73 ? 9.109 -13.474 -21.372 1.00 63.34 73 THR A N 1
ATOM 560 C CA . THR A 1 73 ? 9.950 -13.670 -22.559 1.00 63.34 73 THR A CA 1
ATOM 561 C C . THR A 1 73 ? 10.180 -15.167 -22.759 1.00 63.34 73 THR A C 1
ATOM 563 O O . THR A 1 73 ? 10.897 -15.799 -21.988 1.00 63.34 73 THR A O 1
ATOM 566 N N . ASN A 1 74 ? 9.540 -15.740 -23.784 1.00 60.66 74 ASN A N 1
ATOM 567 C CA . ASN A 1 74 ? 9.838 -17.090 -24.262 1.00 60.66 74 ASN A CA 1
ATOM 568 C C . ASN A 1 74 ? 11.318 -17.138 -24.670 1.00 60.66 74 ASN A C 1
ATOM 570 O O . ASN A 1 74 ? 11.687 -16.633 -25.733 1.00 60.66 74 ASN A O 1
ATOM 574 N N . LYS A 1 75 ? 12.154 -17.704 -23.801 1.00 55.25 75 LYS A N 1
ATOM 575 C CA . LYS A 1 75 ? 13.467 -18.241 -24.153 1.00 55.25 75 LYS A CA 1
ATOM 576 C C . LYS A 1 75 ? 13.359 -19.745 -24.317 1.00 55.25 75 LYS A C 1
ATOM 578 O O . LYS A 1 75 ? 12.650 -20.362 -23.493 1.00 55.25 75 LYS A O 1
#

Sequence (75 aa):
MSHTSNANTIIGNDRTYSRTFNNYQYNDIMVSWAGSASEGIIVPPAKNETEKAHINGTKILGNIFLDGYHGLTNK

Radius of gyration: 14.51 Å; chains: 1; bounding box: 31×38×38 Å

Organism: NCBI:txid83428

Secondary structure (DSSP, 8-state):
---HHHH--TT--S-TT------GGG-SEEE----BTTTBSEEPPPHHHHHHHHHTT-EEE-EE---TTTS----

Foldseek 3Di:
DDFPLNQDDLQHDPDPDDDDDDPLVVAQEAEPDHDDPVRHQWFADHNNVCVVCVVSNHHYGYGRDDDPPPPPPDD

InterPro domains:
  IPR005201 Cytosolic endo-beta-N-acetylglucosaminidase, TIM barrel domain [PF03644] (12-68)